Protein AF-A0A1W5ZX37-F1 (afdb_monomer_lite)

Structure (mmCIF, N/CA/C/O backbone):
data_AF-A0A1W5ZX37-F1
#
_entry.id   AF-A0A1W5ZX37-F1
#
loop_
_atom_site.group_PDB
_atom_site.id
_atom_site.type_symbol
_atom_site.label_atom_id
_atom_site.label_alt_id
_atom_site.label_comp_id
_atom_site.label_asym_id
_atom_site.label_entity_id
_atom_site.label_seq_id
_atom_site.pdbx_PDB_ins_code
_atom_site.Cartn_x
_atom_site.Cartn_y
_atom_site.Cartn_z
_atom_site.occupancy
_atom_site.B_iso_or_equiv
_atom_site.auth_seq_id
_atom_site.auth_comp_id
_atom_site.auth_asym_id
_atom_site.auth_atom_id
_atom_site.pdbx_PDB_model_num
ATOM 1 N N . MET A 1 1 ? -12.418 44.373 59.554 1.00 40.25 1 MET A N 1
ATOM 2 C CA . MET A 1 1 ? -12.987 45.410 58.663 1.00 40.25 1 MET A CA 1
ATOM 3 C C . MET A 1 1 ? -12.704 44.917 57.249 1.00 40.25 1 MET A C 1
ATOM 5 O O . MET A 1 1 ? -11.537 44.801 56.928 1.00 40.25 1 MET A O 1
ATOM 9 N N . LYS A 1 2 ? -13.614 44.198 56.571 1.00 43.03 2 LYS A N 1
ATOM 10 C CA . LYS A 1 2 ? -14.830 44.658 55.857 1.00 43.03 2 LYS A CA 1
ATOM 11 C C . LYS A 1 2 ? -14.542 45.796 54.867 1.00 43.03 2 LYS A C 1
ATOM 13 O O . LYS A 1 2 ? -13.909 46.763 55.269 1.00 43.03 2 LYS A O 1
ATOM 18 N N . GLN A 1 3 ? -15.152 45.667 53.679 1.00 46.66 3 GLN A N 1
ATOM 19 C CA . GLN A 1 3 ? -15.096 46.495 52.454 1.00 46.66 3 GLN A CA 1
ATOM 20 C C . GLN A 1 3 ? -13.945 46.056 51.519 1.00 46.66 3 GLN A C 1
ATOM 22 O O . GLN A 1 3 ? -12.791 46.295 51.841 1.00 46.66 3 GLN A O 1
ATOM 27 N N . LEU A 1 4 ? -14.125 45.256 50.456 1.00 50.94 4 LEU A N 1
ATOM 28 C CA . LEU A 1 4 ? -15.159 45.212 49.399 1.00 50.94 4 LEU A CA 1
ATOM 29 C C . LEU A 1 4 ? -15.158 46.489 48.542 1.00 50.94 4 LEU A C 1
ATOM 31 O O . LEU A 1 4 ? -15.041 47.573 49.100 1.00 50.94 4 LEU A O 1
ATOM 35 N N . VAL A 1 5 ? -15.353 46.299 47.225 1.00 54.41 5 VAL A N 1
ATOM 36 C CA . VAL A 1 5 ? -15.476 47.265 46.101 1.00 54.41 5 VAL A CA 1
ATOM 37 C C . VAL A 1 5 ? -14.225 47.243 45.189 1.00 54.41 5 VAL A C 1
ATOM 39 O O . VAL A 1 5 ? -13.202 47.799 45.557 1.00 54.41 5 VAL A O 1
ATOM 42 N N . ILE A 1 6 ? -14.144 46.428 44.119 1.00 52.31 6 ILE A N 1
ATOM 43 C CA . ILE A 1 6 ? -14.886 46.382 42.824 1.00 52.31 6 ILE A CA 1
ATOM 44 C C . ILE A 1 6 ? -14.054 47.021 41.686 1.00 52.31 6 ILE A C 1
ATOM 46 O O . ILE A 1 6 ? -13.451 48.067 41.891 1.00 52.31 6 ILE A O 1
ATOM 50 N N . LEU A 1 7 ? -14.156 46.417 40.485 1.00 45.50 7 LEU A N 1
ATOM 51 C CA . LEU A 1 7 ? -13.715 46.882 39.152 1.00 45.50 7 LEU A CA 1
ATOM 52 C C . LEU A 1 7 ? -12.190 46.820 38.941 1.00 45.50 7 LEU A C 1
ATOM 54 O O . LEU A 1 7 ? -11.432 47.549 39.556 1.00 45.50 7 LEU A O 1
ATOM 58 N N . ILE A 1 8 ? -11.671 45.945 38.077 1.00 51.66 8 ILE A N 1
ATOM 59 C CA . ILE A 1 8 ? -11.788 46.088 36.621 1.00 51.66 8 ILE A CA 1
ATOM 60 C C . ILE A 1 8 ? -11.882 44.714 35.941 1.00 51.66 8 ILE A C 1
ATOM 62 O O . ILE A 1 8 ? -11.006 43.859 36.047 1.00 51.66 8 ILE A O 1
ATOM 66 N N . VAL A 1 9 ? -12.983 44.561 35.211 1.00 56.09 9 VAL A N 1
ATOM 67 C CA . VAL A 1 9 ? -13.157 43.652 34.084 1.00 56.09 9 VAL A CA 1
ATOM 68 C C . VAL A 1 9 ? -12.271 44.151 32.938 1.00 56.09 9 VAL A C 1
ATOM 70 O O . VAL A 1 9 ? -12.512 45.232 32.413 1.00 56.09 9 VAL A O 1
ATOM 73 N N . SER A 1 10 ? -11.286 43.346 32.550 1.00 52.06 10 SER A N 1
ATOM 74 C CA . SER A 1 10 ? -10.607 43.394 31.247 1.00 52.06 10 SER A CA 1
ATOM 75 C C . SER A 1 10 ? -10.474 41.937 30.798 1.00 52.06 10 SER A C 1
ATOM 77 O O . SER A 1 10 ? -9.586 41.224 31.245 1.00 52.06 10 SER A O 1
ATOM 79 N N . ILE A 1 11 ? -11.555 41.348 30.288 1.00 57.22 11 ILE A N 1
ATOM 80 C CA . ILE A 1 11 ? -11.840 41.215 28.851 1.00 57.22 11 ILE A CA 1
ATOM 81 C C . ILE A 1 11 ? -10.716 40.467 28.120 1.00 57.22 11 ILE A C 1
ATOM 83 O O . ILE A 1 11 ? -9.695 41.037 27.756 1.00 57.22 11 ILE A O 1
ATOM 87 N N . LEU A 1 12 ? -11.002 39.177 27.917 1.00 49.09 12 LEU A N 1
ATOM 88 C CA . LEU A 1 12 ? -10.697 38.358 26.744 1.00 49.09 12 LEU A CA 1
ATOM 89 C C . LEU A 1 12 ? -9.288 38.466 26.148 1.00 49.09 12 LEU A C 1
ATOM 91 O O . LEU A 1 12 ? -9.064 39.123 25.137 1.00 49.09 12 LEU A O 1
ATOM 95 N N . LEU A 1 13 ? -8.392 37.643 26.685 1.00 52.41 13 LEU A N 1
ATOM 96 C CA . LEU A 1 13 ? -7.311 37.023 25.922 1.00 52.41 13 LEU A CA 1
ATOM 97 C C . LEU A 1 13 ? -7.354 35.516 26.188 1.00 52.41 13 LEU A C 1
ATOM 99 O O . LEU A 1 13 ? -6.573 34.980 26.964 1.00 52.41 13 LEU A O 1
ATOM 103 N N . VAL A 1 14 ? -8.307 34.828 25.560 1.00 53.91 14 VAL A N 1
ATOM 104 C CA . VAL A 1 14 ? -8.112 33.413 25.240 1.00 53.91 14 VAL A CA 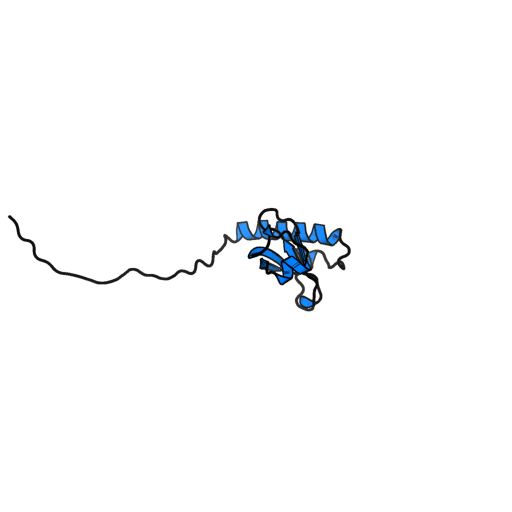1
ATOM 105 C C . VAL A 1 14 ? -8.100 33.338 23.731 1.00 53.91 14 VAL A C 1
ATOM 107 O O . VAL A 1 14 ? -9.124 33.423 23.057 1.00 53.91 14 VAL A O 1
ATOM 110 N N . VAL A 1 15 ? -6.874 33.280 23.234 1.00 54.50 15 VAL A N 1
ATOM 111 C CA . VAL A 1 15 ? -6.513 32.938 21.873 1.00 54.50 15 VAL A CA 1
ATOM 112 C C . VAL A 1 15 ? -7.081 31.543 21.621 1.00 54.50 15 VAL A C 1
ATOM 114 O O . VAL A 1 15 ? -6.435 30.548 21.915 1.00 54.50 15 VAL A O 1
ATOM 117 N N . VAL A 1 16 ? -8.305 31.452 21.101 1.00 55.59 16 VAL A N 1
ATOM 118 C CA . VAL A 1 16 ? -8.722 30.263 20.353 1.00 55.59 16 VAL A CA 1
ATOM 119 C C . VAL A 1 16 ? -8.217 30.479 18.933 1.00 55.59 16 VAL A C 1
ATOM 121 O O . VAL A 1 16 ? -8.970 30.701 17.990 1.00 55.59 16 VAL A O 1
ATOM 124 N N . GLY A 1 17 ? -6.890 30.479 18.806 1.00 43.78 17 GLY A N 1
ATOM 125 C CA . GLY A 1 17 ? -6.283 29.965 17.599 1.00 43.78 17 GLY A CA 1
ATOM 126 C C . GLY A 1 17 ? -6.661 28.499 17.603 1.00 43.78 17 GLY A C 1
ATOM 127 O O . GLY A 1 17 ? -6.134 27.722 18.393 1.00 43.78 17 GLY A O 1
ATOM 128 N N . CYS A 1 18 ? -7.665 28.147 16.809 1.00 48.50 18 CYS A N 1
ATOM 129 C CA . CYS A 1 18 ? -7.871 26.772 16.412 1.00 48.50 18 CYS A CA 1
ATOM 130 C C . CYS A 1 18 ? -6.644 26.435 15.560 1.00 48.50 18 CYS A C 1
ATOM 132 O O . CYS A 1 18 ? -6.657 26.600 14.342 1.00 48.50 18 CYS A O 1
ATOM 134 N N . GLU A 1 19 ? -5.534 26.094 16.219 1.00 44.75 19 GLU A N 1
ATOM 135 C CA . GLU A 1 19 ? -4.471 25.335 15.591 1.00 44.75 19 GLU A CA 1
ATOM 136 C C . GLU A 1 19 ? -5.159 24.053 15.151 1.00 44.75 19 GLU A C 1
ATOM 138 O O . GLU A 1 19 ? -5.409 23.136 15.934 1.00 44.75 19 GLU A O 1
ATOM 143 N N . SER A 1 20 ? -5.559 24.048 13.879 1.00 43.31 20 SER A N 1
ATOM 144 C CA . SER A 1 20 ? -5.662 22.813 13.135 1.00 43.31 20 SER A CA 1
ATOM 145 C C . SER A 1 20 ? -4.305 22.178 13.348 1.00 43.31 20 SER A C 1
ATOM 147 O O . SER A 1 20 ? -3.300 22.664 12.831 1.00 43.31 20 SER A O 1
ATOM 149 N N . THR A 1 21 ? -4.269 21.178 14.216 1.00 46.34 21 THR A N 1
ATOM 150 C CA . THR A 1 21 ? -3.145 20.278 14.372 1.00 46.34 21 THR A CA 1
ATOM 151 C C . THR A 1 21 ? -3.051 19.521 13.054 1.00 46.34 21 THR A C 1
ATOM 153 O O . THR A 1 21 ? -3.425 18.359 12.938 1.00 46.34 21 THR A O 1
ATOM 156 N N . ALA A 1 22 ? -2.555 20.210 12.020 1.00 43.12 22 ALA A N 1
ATOM 157 C CA . ALA A 1 22 ? -1.727 19.582 11.022 1.00 43.12 22 ALA A CA 1
ATOM 158 C C . ALA A 1 22 ? -0.623 18.956 11.855 1.00 43.12 22 ALA A C 1
ATOM 160 O O . ALA A 1 22 ? 0.263 19.630 12.378 1.00 43.12 22 ALA A O 1
ATOM 161 N N . THR A 1 23 ? -0.822 17.675 12.128 1.00 42.03 23 THR A N 1
ATOM 162 C CA . THR A 1 23 ? 0.146 16.840 12.793 1.00 42.03 23 THR A CA 1
ATOM 163 C C . THR A 1 23 ? 1.345 16.867 11.860 1.00 42.03 23 THR A C 1
ATOM 165 O O . THR A 1 23 ? 1.409 16.108 10.897 1.00 42.03 23 THR A O 1
ATOM 168 N N . GLU A 1 24 ? 2.274 17.793 12.104 1.00 42.00 24 GLU A N 1
ATOM 169 C CA . GLU A 1 24 ? 3.664 17.659 11.704 1.00 42.00 24 GLU A CA 1
ATOM 170 C C . GLU A 1 24 ? 4.155 16.403 12.420 1.00 42.00 24 GLU A C 1
ATOM 172 O O . GLU A 1 24 ? 4.684 16.420 13.533 1.00 42.00 24 GLU A O 1
ATOM 177 N N . LYS A 1 25 ? 3.851 15.261 11.802 1.00 41.50 25 LYS A N 1
ATOM 178 C CA . LYS A 1 25 ? 4.294 13.942 12.209 1.00 41.50 25 LYS A CA 1
ATOM 179 C C . LYS A 1 25 ? 5.801 13.973 12.002 1.00 41.50 25 LYS A C 1
ATOM 181 O O . LYS A 1 25 ? 6.276 13.848 10.881 1.00 41.50 25 LYS A O 1
ATOM 186 N N . ASN A 1 26 ? 6.513 14.269 13.088 1.00 36.25 26 ASN A N 1
ATOM 187 C CA . ASN A 1 26 ? 7.950 14.123 13.302 1.00 36.25 26 ASN A CA 1
ATOM 188 C C . ASN A 1 26 ? 8.673 13.492 12.091 1.00 36.25 26 ASN A C 1
ATOM 190 O O . ASN A 1 26 ? 8.676 12.268 11.923 1.00 36.25 26 ASN A O 1
ATOM 194 N N . SER A 1 27 ? 9.239 14.341 11.232 1.00 43.78 27 SER A N 1
ATOM 195 C CA . SER A 1 27 ? 9.699 14.024 9.869 1.00 43.78 27 SER A CA 1
ATOM 196 C C . SER A 1 27 ? 10.776 12.934 9.774 1.00 43.78 27 SER A C 1
ATOM 198 O O . SER A 1 27 ? 11.018 12.404 8.693 1.00 43.78 27 SER A O 1
ATOM 200 N N . ASN A 1 28 ? 11.380 12.536 10.897 1.00 41.28 28 ASN A N 1
ATOM 201 C CA . ASN A 1 28 ? 12.342 11.433 10.947 1.00 41.28 28 ASN A CA 1
ATOM 202 C C . ASN A 1 28 ? 11.720 10.060 11.255 1.00 41.28 28 ASN A C 1
ATOM 204 O O . ASN A 1 28 ? 12.310 9.045 10.897 1.00 41.28 28 ASN A O 1
ATOM 208 N N . GLN A 1 29 ? 10.560 9.997 11.919 1.00 45.88 29 GLN A N 1
ATOM 209 C CA . GLN A 1 29 ? 9.894 8.723 12.231 1.00 45.88 29 GLN A CA 1
ATOM 210 C C . GLN A 1 29 ? 8.884 8.332 11.146 1.00 45.88 29 GLN A C 1
ATOM 212 O O . GLN A 1 29 ? 8.749 7.146 10.848 1.00 45.88 29 GLN A O 1
ATOM 217 N N . GLY A 1 30 ? 8.229 9.322 10.524 1.00 61.44 30 GLY A N 1
ATOM 218 C CA . GLY A 1 30 ? 7.393 9.106 9.341 1.00 61.44 30 GLY A CA 1
ATOM 219 C C . GLY A 1 30 ? 8.194 8.500 8.189 1.00 61.44 30 GLY A C 1
ATOM 220 O O . GLY A 1 30 ? 7.821 7.453 7.678 1.00 61.44 30 GLY A O 1
ATOM 221 N N . SER A 1 31 ? 9.374 9.053 7.878 1.00 76.50 31 SER A N 1
ATOM 222 C CA . SER A 1 31 ? 10.147 8.606 6.710 1.00 76.50 31 SER A CA 1
ATOM 223 C C . SER A 1 31 ? 10.648 7.159 6.800 1.00 76.50 31 SER A C 1
ATOM 225 O O . SER A 1 31 ? 10.683 6.467 5.787 1.00 76.50 31 SER A O 1
ATOM 227 N N . ALA A 1 32 ? 10.997 6.664 7.994 1.00 85.44 32 ALA A N 1
ATOM 228 C CA . ALA A 1 32 ? 11.441 5.280 8.170 1.00 85.44 32 ALA A CA 1
ATOM 229 C C . ALA A 1 32 ? 10.290 4.270 8.013 1.00 85.44 32 ALA A C 1
ATOM 231 O O . ALA A 1 32 ? 10.480 3.193 7.448 1.00 85.44 32 ALA A O 1
ATOM 232 N N . ILE A 1 33 ? 9.097 4.616 8.509 1.00 87.94 33 ILE A N 1
ATOM 233 C CA . ILE A 1 33 ? 7.892 3.793 8.354 1.00 87.94 33 ILE A CA 1
ATOM 234 C C . ILE A 1 33 ? 7.444 3.806 6.890 1.00 87.94 33 ILE A C 1
ATOM 236 O O . ILE A 1 33 ? 7.214 2.743 6.319 1.00 87.94 33 ILE A O 1
ATOM 240 N N . ASP A 1 34 ? 7.421 4.982 6.266 1.00 92.06 34 ASP A N 1
ATOM 241 C CA . ASP A 1 34 ? 7.069 5.159 4.858 1.00 92.06 34 ASP A CA 1
ATOM 242 C C . ASP A 1 34 ? 8.013 4.371 3.944 1.00 92.06 34 ASP A C 1
ATOM 244 O O . ASP A 1 34 ? 7.565 3.676 3.033 1.00 92.06 34 ASP A O 1
ATOM 248 N N . GLN A 1 35 ? 9.319 4.404 4.222 1.00 93.56 35 GLN A N 1
ATOM 249 C CA . GLN A 1 35 ? 10.305 3.607 3.494 1.00 93.56 35 GLN A CA 1
ATOM 250 C C . GLN A 1 35 ? 10.004 2.107 3.597 1.00 93.56 35 GLN A C 1
ATOM 252 O O . GLN A 1 35 ? 9.995 1.404 2.587 1.00 93.56 35 GLN A O 1
ATOM 257 N N . LYS A 1 36 ? 9.701 1.614 4.803 1.00 93.94 36 LYS A N 1
ATOM 258 C CA . LYS A 1 36 ? 9.361 0.203 5.019 1.00 93.94 36 LYS A CA 1
ATOM 259 C C . LYS A 1 36 ? 8.074 -0.198 4.293 1.00 93.94 36 LYS A C 1
ATOM 261 O O . LYS A 1 36 ? 8.010 -1.279 3.714 1.00 93.94 36 LYS A O 1
ATOM 266 N N . ILE A 1 37 ? 7.070 0.677 4.268 1.00 95.62 37 ILE A N 1
ATOM 267 C CA . ILE A 1 37 ? 5.835 0.458 3.504 1.00 95.62 37 ILE A CA 1
ATOM 268 C C . ILE A 1 37 ? 6.148 0.314 2.011 1.00 95.62 37 ILE A C 1
ATOM 270 O O . ILE A 1 37 ? 5.692 -0.640 1.381 1.00 95.62 37 ILE A O 1
ATOM 274 N N . ARG A 1 38 ? 6.973 1.200 1.442 1.00 95.00 38 ARG A N 1
ATOM 275 C CA . ARG A 1 38 ? 7.373 1.113 0.026 1.00 95.00 38 ARG A CA 1
ATOM 276 C C . ARG A 1 38 ? 8.145 -0.166 -0.284 1.00 95.00 38 ARG A C 1
ATOM 278 O O . ARG A 1 38 ? 7.941 -0.762 -1.337 1.00 95.00 38 ARG A O 1
ATOM 285 N N . GLU A 1 39 ? 8.995 -0.621 0.631 1.00 95.06 39 GLU A N 1
ATOM 286 C CA . GLU A 1 39 ? 9.720 -1.890 0.499 1.00 95.06 39 GLU A CA 1
ATOM 287 C C . GLU A 1 39 ? 8.789 -3.109 0.549 1.00 95.06 39 GLU A C 1
ATOM 289 O O . GLU A 1 39 ? 8.952 -4.041 -0.247 1.00 95.06 39 GLU A O 1
ATOM 294 N N . ASN A 1 40 ? 7.788 -3.095 1.434 1.00 95.19 40 ASN A N 1
ATOM 295 C CA . ASN A 1 40 ? 6.755 -4.131 1.499 1.00 95.19 40 ASN A CA 1
ATOM 296 C C . ASN A 1 40 ? 5.935 -4.171 0.204 1.00 95.19 40 ASN A C 1
ATOM 298 O O . ASN A 1 40 ? 5.745 -5.246 -0.371 1.00 95.19 40 ASN A O 1
ATOM 302 N N . VAL A 1 41 ? 5.509 -3.005 -0.291 1.00 94.88 41 VAL A N 1
ATOM 303 C CA . VAL A 1 41 ? 4.780 -2.876 -1.559 1.00 94.88 41 VAL A CA 1
ATOM 304 C C . VAL A 1 41 ? 5.630 -3.360 -2.729 1.00 94.88 41 VAL A C 1
ATOM 306 O O . VAL A 1 41 ? 5.156 -4.166 -3.525 1.00 94.88 41 VAL A O 1
ATOM 309 N N . TRP A 1 42 ? 6.901 -2.957 -2.813 1.00 94.31 42 TRP A N 1
ATOM 310 C CA . TRP A 1 42 ? 7.812 -3.467 -3.838 1.00 94.31 42 TRP A CA 1
ATOM 311 C C . TRP A 1 42 ? 7.925 -4.994 -3.781 1.00 94.31 42 TRP A C 1
ATOM 313 O O . TRP A 1 42 ? 7.803 -5.661 -4.805 1.00 94.31 42 TRP A O 1
ATOM 323 N N . SER A 1 43 ? 8.099 -5.558 -2.585 1.00 94.50 43 SER A N 1
ATOM 324 C CA . SER A 1 43 ? 8.203 -7.009 -2.392 1.00 94.50 43 SER A CA 1
ATOM 325 C C . SER A 1 43 ? 6.925 -7.748 -2.804 1.00 94.50 43 SER A C 1
ATOM 327 O O . SER A 1 43 ? 6.983 -8.892 -3.254 1.00 94.50 43 SER A O 1
ATOM 329 N N . TYR A 1 44 ? 5.756 -7.125 -2.639 1.00 94.19 44 TYR A N 1
ATOM 330 C CA . TYR A 1 44 ? 4.494 -7.644 -3.162 1.00 94.19 44 TYR A CA 1
ATOM 331 C C . TYR A 1 44 ? 4.473 -7.5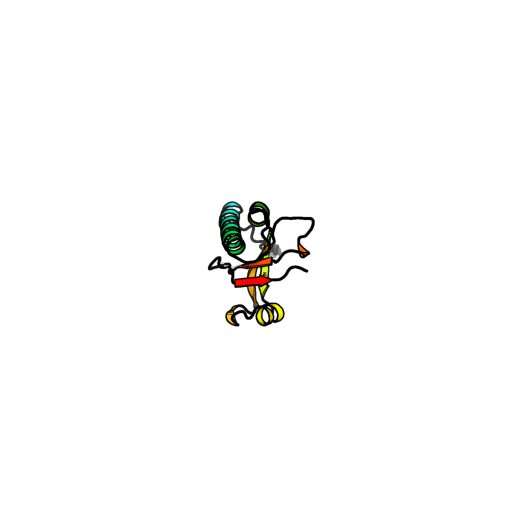94 -4.695 1.00 94.19 44 TYR A C 1
ATOM 333 O O . TYR A 1 44 ? 4.260 -8.627 -5.329 1.00 94.19 44 TYR A O 1
ATOM 341 N N . VAL A 1 45 ? 4.766 -6.430 -5.283 1.00 91.62 45 VAL A N 1
ATOM 342 C CA . VAL A 1 45 ? 4.741 -6.209 -6.737 1.00 91.62 45 VAL A CA 1
ATOM 343 C C . VAL A 1 45 ? 5.706 -7.147 -7.463 1.00 91.62 45 VAL A C 1
ATOM 345 O O . VAL A 1 45 ? 5.299 -7.791 -8.425 1.00 91.62 45 VAL A O 1
ATOM 348 N N . GLU A 1 46 ? 6.938 -7.297 -6.967 1.00 92.38 46 GLU A N 1
ATOM 349 C CA . GLU A 1 46 ? 7.983 -8.166 -7.533 1.00 92.38 46 GLU A CA 1
ATOM 350 C C . GLU A 1 46 ? 7.547 -9.637 -7.648 1.00 92.38 46 GLU A C 1
ATOM 352 O O . GLU A 1 46 ? 7.989 -10.352 -8.546 1.00 92.38 46 GLU A O 1
ATOM 357 N N . ARG A 1 47 ? 6.661 -10.091 -6.753 1.00 91.94 47 ARG A N 1
ATOM 358 C CA . ARG A 1 47 ? 6.136 -11.466 -6.723 1.00 91.94 47 ARG A CA 1
ATOM 359 C C . ARG A 1 47 ? 4.769 -11.613 -7.394 1.00 91.94 47 ARG A C 1
ATOM 361 O O . ARG A 1 47 ? 4.250 -12.725 -7.455 1.00 91.94 47 ARG A O 1
ATOM 368 N N . SER A 1 48 ? 4.174 -10.512 -7.841 1.00 87.56 48 SER A N 1
ATOM 369 C CA . SER A 1 48 ? 2.839 -10.471 -8.441 1.00 87.56 48 SER A CA 1
ATOM 370 C C . SER A 1 48 ? 2.899 -10.479 -9.973 1.00 87.56 48 SER A C 1
ATOM 372 O O . SER A 1 48 ? 3.964 -10.357 -10.571 1.00 87.56 48 SER A O 1
ATOM 374 N N . GLU A 1 49 ? 1.736 -10.575 -10.619 1.00 82.56 49 GLU A N 1
ATOM 375 C CA . GLU A 1 49 ? 1.599 -10.423 -12.076 1.00 82.56 49 GLU A CA 1
ATOM 376 C C . GLU A 1 49 ? 1.465 -8.953 -12.523 1.00 82.56 49 GLU A C 1
ATOM 378 O O . GLU A 1 49 ? 1.266 -8.676 -13.707 1.00 82.56 49 GLU A O 1
ATOM 383 N N . ILE A 1 50 ? 1.560 -7.992 -11.594 1.00 81.06 50 ILE A N 1
ATOM 384 C CA . ILE A 1 50 ? 1.519 -6.564 -11.920 1.00 81.06 50 ILE A CA 1
ATOM 385 C C . ILE A 1 50 ? 2.698 -6.244 -12.839 1.00 81.06 50 ILE A C 1
ATOM 387 O O . ILE A 1 50 ? 3.841 -6.592 -12.542 1.00 81.06 50 ILE A O 1
ATOM 391 N N . ALA A 1 51 ? 2.422 -5.561 -13.956 1.00 73.81 51 ALA A N 1
ATOM 392 C CA . ALA A 1 51 ? 3.445 -5.164 -14.914 1.00 73.81 51 ALA A CA 1
ATOM 393 C C . ALA A 1 51 ? 4.590 -4.435 -14.195 1.00 73.81 51 ALA A C 1
ATOM 395 O O . ALA A 1 51 ? 4.413 -3.331 -13.672 1.00 73.81 51 ALA A O 1
ATOM 396 N N . LEU A 1 52 ? 5.756 -5.086 -14.155 1.00 65.50 52 LEU A N 1
ATOM 397 C CA . LEU A 1 52 ? 6.880 -4.627 -13.355 1.00 65.50 52 LEU A CA 1
ATOM 398 C C . LEU A 1 52 ? 7.344 -3.253 -13.843 1.00 65.50 52 LEU A C 1
ATOM 400 O O . LEU A 1 52 ? 7.759 -3.067 -14.989 1.00 65.50 52 LEU A O 1
ATOM 404 N N . ARG A 1 53 ? 7.270 -2.285 -12.934 1.00 70.31 53 ARG A N 1
ATOM 405 C CA . ARG A 1 53 ? 8.000 -1.024 -13.019 1.00 70.31 53 ARG A CA 1
ATOM 406 C C . ARG A 1 53 ? 9.408 -1.209 -12.473 1.00 70.31 53 ARG A C 1
ATOM 408 O O . ARG A 1 53 ? 9.697 -2.184 -11.779 1.00 70.31 53 ARG A O 1
ATOM 415 N N . GLU A 1 54 ? 10.274 -0.242 -12.760 1.00 84.19 54 GLU A N 1
ATOM 416 C CA . GLU A 1 54 ? 11.545 -0.161 -12.055 1.00 84.19 54 GLU A CA 1
ATOM 417 C C . GLU A 1 54 ? 11.281 -0.021 -10.555 1.00 84.19 54 GLU A C 1
ATOM 419 O O . GLU A 1 54 ? 10.417 0.751 -10.131 1.00 84.19 54 GLU A O 1
ATOM 424 N N . LYS A 1 55 ? 12.038 -0.773 -9.757 1.00 88.69 55 LYS A N 1
ATOM 425 C CA . LYS A 1 55 ? 11.985 -0.750 -8.293 1.00 88.69 55 LYS A CA 1
ATOM 426 C C . LYS A 1 55 ? 11.969 0.672 -7.728 1.00 88.69 55 LYS A C 1
ATOM 428 O O . LYS A 1 55 ? 11.229 0.953 -6.789 1.00 88.69 55 LYS A O 1
ATOM 433 N N . GLU A 1 56 ? 12.746 1.565 -8.334 1.00 89.50 56 GLU A N 1
ATOM 434 C CA . GLU A 1 56 ? 12.875 2.957 -7.910 1.00 89.50 56 GLU A CA 1
ATOM 435 C C . GLU A 1 56 ? 11.543 3.712 -7.922 1.00 89.50 56 GLU A C 1
ATOM 437 O O . GLU A 1 56 ? 11.281 4.489 -7.008 1.00 89.50 56 GLU A O 1
ATOM 442 N N . ALA A 1 57 ? 10.654 3.443 -8.884 1.00 89.06 57 ALA A N 1
ATOM 443 C CA . ALA A 1 57 ? 9.343 4.089 -8.931 1.00 89.06 57 ALA A CA 1
ATOM 444 C C . ALA A 1 57 ? 8.505 3.734 -7.693 1.00 89.06 57 ALA A C 1
ATOM 446 O O . ALA A 1 57 ? 7.822 4.582 -7.131 1.00 89.06 57 ALA A O 1
ATOM 447 N N . TRP A 1 58 ? 8.587 2.498 -7.206 1.00 90.75 58 TRP A N 1
ATOM 448 C CA . TRP A 1 58 ? 7.881 2.091 -5.989 1.00 90.75 58 TRP A CA 1
ATOM 449 C C . TRP A 1 58 ? 8.543 2.641 -4.724 1.00 90.75 58 TRP A C 1
ATOM 451 O O . TRP A 1 58 ? 7.849 3.089 -3.815 1.00 90.75 58 TRP A O 1
ATOM 461 N N . LEU A 1 59 ? 9.878 2.681 -4.681 1.00 92.00 59 LEU A N 1
ATOM 462 C CA . LEU A 1 59 ? 10.625 3.233 -3.544 1.00 92.00 59 LEU A CA 1
ATOM 463 C C . LEU A 1 59 ? 10.545 4.761 -3.440 1.00 92.00 59 LEU A C 1
ATOM 465 O O . LEU A 1 59 ? 10.685 5.314 -2.352 1.00 92.00 59 LEU A O 1
ATOM 469 N N . THR A 1 60 ? 10.248 5.456 -4.535 1.00 90.62 60 THR A N 1
ATOM 470 C CA . THR A 1 60 ? 10.042 6.914 -4.562 1.00 90.62 60 THR A CA 1
ATOM 471 C C . THR A 1 60 ? 8.566 7.321 -4.623 1.00 90.62 60 THR A C 1
ATOM 473 O O . THR A 1 60 ? 8.270 8.506 -4.483 1.00 90.62 60 THR A O 1
ATOM 476 N N . GLY A 1 61 ? 7.649 6.353 -4.721 1.00 89.12 61 GLY A N 1
ATOM 477 C CA . GLY A 1 61 ? 6.208 6.566 -4.871 1.00 89.12 61 GLY A CA 1
ATOM 478 C C . GLY A 1 61 ? 5.515 7.292 -3.723 1.00 89.12 61 GLY A C 1
ATO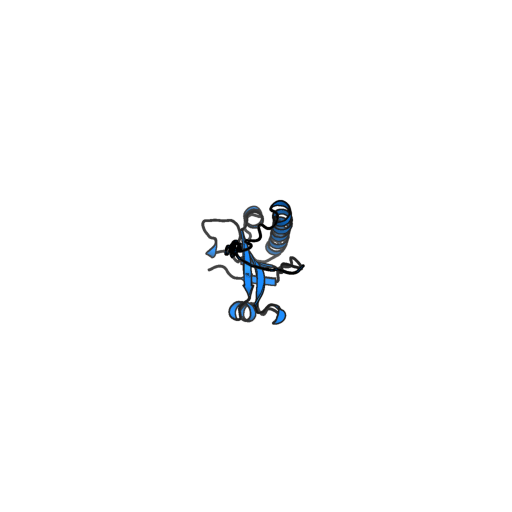M 479 O O . GLY A 1 61 ? 5.986 7.308 -2.597 1.00 89.12 61 GLY A O 1
ATOM 480 N N . GLU A 1 62 ? 4.385 7.924 -3.998 1.00 90.81 62 GLU A N 1
ATOM 481 C CA . GLU A 1 62 ? 3.644 8.708 -3.011 1.00 90.81 62 GLU A CA 1
ATOM 482 C C . GLU A 1 62 ? 2.831 7.812 -2.077 1.00 90.81 62 GLU A C 1
ATOM 484 O O . GLU A 1 62 ? 2.276 6.798 -2.502 1.00 90.81 62 GLU A O 1
ATOM 489 N N . ILE A 1 63 ? 2.766 8.203 -0.803 1.00 93.12 63 ILE A N 1
ATOM 490 C CA . ILE A 1 63 ? 1.931 7.563 0.214 1.00 93.12 63 ILE A CA 1
ATOM 491 C C . ILE A 1 63 ? 0.920 8.600 0.683 1.00 93.12 63 ILE A C 1
ATOM 493 O O . ILE A 1 63 ? 1.302 9.676 1.141 1.00 93.12 63 ILE A O 1
ATOM 497 N N . GLU A 1 64 ? -0.358 8.269 0.569 1.00 93.50 64 GLU A N 1
ATOM 498 C CA . GLU A 1 64 ? -1.468 9.122 0.984 1.00 93.50 64 GLU A CA 1
ATOM 499 C C . GLU A 1 64 ? -2.414 8.344 1.895 1.00 93.50 64 GLU A C 1
ATOM 501 O O . GLU A 1 64 ? -2.563 7.132 1.760 1.00 93.50 64 GLU A O 1
ATOM 506 N N . GLU A 1 65 ? -3.101 9.033 2.797 1.00 94.19 65 GLU A N 1
ATOM 507 C CA . GLU A 1 65 ? -4.209 8.432 3.539 1.00 94.19 65 GLU A CA 1
ATOM 508 C C . GLU A 1 65 ? -5.446 8.328 2.633 1.00 94.19 65 GLU A C 1
ATOM 510 O O . GLU A 1 65 ? -5.782 9.257 1.891 1.00 94.19 65 GLU A O 1
ATOM 515 N N . LYS A 1 66 ? -6.146 7.192 2.684 1.00 93.94 66 LYS A N 1
ATOM 516 C CA . LYS A 1 66 ? -7.396 6.960 1.953 1.00 93.94 66 LYS A CA 1
ATOM 517 C C . LYS A 1 66 ? -8.395 6.271 2.868 1.00 93.94 66 LYS A C 1
ATOM 519 O O . LYS A 1 66 ? -8.110 5.217 3.417 1.00 93.94 66 LYS A O 1
ATOM 524 N N . VAL A 1 67 ? -9.588 6.848 2.979 1.00 95.44 67 VAL A N 1
ATOM 525 C CA . VAL A 1 67 ? -10.726 6.181 3.622 1.00 95.44 67 VAL A CA 1
ATOM 526 C C . VAL A 1 67 ? -11.318 5.166 2.649 1.00 95.44 67 VAL A C 1
ATOM 528 O O . VAL A 1 67 ? -11.583 5.506 1.485 1.00 95.44 67 VAL A O 1
ATOM 531 N N . ILE A 1 68 ? -11.511 3.938 3.122 1.00 94.50 68 ILE A N 1
ATOM 532 C CA . ILE A 1 68 ? -12.210 2.882 2.390 1.00 94.50 68 ILE A CA 1
ATOM 533 C C . ILE A 1 68 ? -13.707 3.190 2.386 1.00 94.50 68 ILE A C 1
ATOM 535 O O . ILE A 1 68 ? -14.354 3.239 3.430 1.00 94.50 68 ILE A O 1
ATOM 539 N N . ASP A 1 69 ? -14.258 3.394 1.197 1.00 94.38 69 ASP A N 1
ATOM 540 C CA . ASP A 1 69 ? -15.689 3.584 0.973 1.00 94.38 69 ASP A CA 1
ATOM 541 C C . ASP A 1 69 ? -16.364 2.263 0.554 1.00 94.38 69 ASP A C 1
ATOM 543 O O . ASP A 1 69 ? -15.708 1.240 0.336 1.00 94.38 69 ASP A O 1
ATOM 547 N N . GLU A 1 70 ? -17.697 2.276 0.455 1.00 93.81 70 GLU A N 1
ATOM 548 C CA . GLU A 1 70 ? -18.485 1.099 0.060 1.00 93.81 70 GLU A CA 1
ATOM 549 C C . GLU A 1 70 ? -18.098 0.573 -1.329 1.00 93.81 70 GLU A C 1
ATOM 551 O O . GLU A 1 70 ? -18.150 -0.635 -1.573 1.00 93.81 70 GLU A O 1
ATOM 556 N N . GLU A 1 71 ? -17.691 1.459 -2.241 1.00 91.56 71 GLU A N 1
ATOM 557 C CA . GLU A 1 71 ? -17.270 1.082 -3.587 1.00 91.56 71 GLU A CA 1
ATOM 558 C C . GLU A 1 71 ? -15.981 0.262 -3.525 1.00 91.56 71 GLU A C 1
ATOM 560 O O . GLU A 1 71 ? -15.945 -0.852 -4.044 1.00 91.56 71 GLU A O 1
ATOM 565 N N . ILE A 1 72 ? -14.953 0.755 -2.835 1.00 91.38 72 ILE A N 1
ATOM 566 C CA . ILE A 1 72 ? -13.687 0.036 -2.680 1.00 91.38 72 ILE A CA 1
ATOM 567 C C . ILE A 1 72 ? -13.905 -1.281 -1.934 1.00 91.38 72 ILE A C 1
ATOM 569 O O . ILE A 1 72 ? -13.456 -2.322 -2.415 1.00 91.38 72 ILE A O 1
ATOM 573 N N . ALA A 1 73 ? -14.616 -1.258 -0.803 1.00 91.00 73 ALA A N 1
ATOM 574 C CA . ALA A 1 73 ? -14.846 -2.453 0.007 1.00 91.00 73 ALA A CA 1
ATOM 575 C C . ALA A 1 73 ? -15.552 -3.562 -0.791 1.00 91.00 73 ALA A C 1
ATOM 577 O O . ALA A 1 73 ? -15.128 -4.719 -0.760 1.00 91.00 73 ALA A O 1
ATOM 578 N N . SER A 1 74 ? -16.588 -3.205 -1.559 1.00 89.00 74 SER A N 1
ATOM 579 C CA . SER A 1 74 ? -17.352 -4.165 -2.362 1.00 89.00 74 SER A CA 1
ATOM 580 C C . SER A 1 74 ? -16.590 -4.671 -3.589 1.00 89.00 74 SER A C 1
ATOM 582 O O . SER A 1 74 ? -16.586 -5.876 -3.839 1.00 89.00 74 SER A O 1
ATOM 584 N N . HIS A 1 75 ? -15.913 -3.797 -4.341 1.00 89.12 75 HIS A N 1
ATOM 585 C CA . HIS A 1 75 ? -15.197 -4.196 -5.561 1.00 89.12 75 HIS A CA 1
ATOM 586 C C . HIS A 1 75 ? -13.927 -4.997 -5.269 1.00 89.12 75 HIS A C 1
ATOM 588 O O . HIS A 1 75 ? -13.559 -5.865 -6.059 1.00 89.12 75 HIS A O 1
ATOM 594 N N . GLN A 1 76 ? -13.256 -4.713 -4.151 1.00 90.56 76 GLN A N 1
ATOM 595 C CA . GLN A 1 76 ? -12.042 -5.416 -3.731 1.00 90.56 76 GLN A CA 1
ATOM 596 C C . GLN A 1 76 ? -12.335 -6.623 -2.829 1.00 90.56 76 GLN A C 1
ATOM 598 O O . GLN A 1 76 ? -11.411 -7.356 -2.487 1.00 90.56 76 GLN A O 1
ATOM 603 N N . ASN A 1 77 ? -13.607 -6.851 -2.470 1.00 89.38 77 ASN A N 1
ATOM 604 C CA . ASN A 1 77 ? -14.030 -7.904 -1.545 1.00 89.38 77 ASN A CA 1
ATOM 605 C C . ASN A 1 77 ? -13.224 -7.870 -0.230 1.00 89.38 77 ASN A C 1
ATOM 607 O O . ASN A 1 77 ? -12.725 -8.896 0.237 1.00 89.38 77 ASN A O 1
ATOM 611 N N . LEU A 1 78 ? -13.059 -6.663 0.320 1.00 89.62 78 LEU A N 1
ATOM 612 C CA . LEU A 1 78 ? -12.408 -6.453 1.611 1.00 89.62 78 LEU A CA 1
ATOM 613 C C . LEU A 1 78 ? -13.312 -6.940 2.743 1.00 89.62 78 LEU A C 1
ATOM 615 O O . LEU A 1 78 ? -14.537 -6.979 2.599 1.00 89.62 78 LEU A O 1
ATOM 619 N N . ASP A 1 79 ? -12.703 -7.281 3.879 1.00 87.19 79 ASP A N 1
ATOM 620 C CA . ASP A 1 79 ? -13.467 -7.502 5.105 1.00 87.19 79 ASP A CA 1
ATOM 621 C C . ASP A 1 79 ? -14.290 -6.242 5.428 1.00 87.19 79 ASP A C 1
ATOM 623 O O . ASP A 1 79 ? -13.829 -5.115 5.226 1.00 87.19 79 ASP A O 1
ATOM 627 N N . GLY A 1 80 ? -15.514 -6.433 5.923 1.00 83.50 80 GLY A N 1
ATOM 628 C CA . GLY A 1 80 ? -16.392 -5.336 6.322 1.00 83.50 80 GLY A CA 1
ATOM 629 C C . GLY A 1 80 ? -15.777 -4.468 7.420 1.00 83.50 80 GLY A C 1
ATOM 630 O O . GLY A 1 80 ? -16.111 -3.289 7.505 1.00 83.50 80 GLY A O 1
ATOM 631 N N . ASP A 1 81 ? -14.837 -5.024 8.187 1.00 89.19 81 ASP A N 1
ATOM 632 C CA . ASP A 1 81 ? -14.063 -4.310 9.204 1.00 89.19 81 ASP A CA 1
ATOM 633 C C . ASP A 1 81 ? -13.194 -3.182 8.622 1.00 89.19 81 ASP A C 1
ATOM 635 O O . ASP A 1 81 ? -12.877 -2.239 9.336 1.00 89.19 81 ASP A O 1
ATOM 639 N N . TYR A 1 82 ? -12.852 -3.222 7.327 1.00 91.31 82 TYR A N 1
ATOM 640 C CA . TYR A 1 82 ? -12.130 -2.128 6.670 1.00 91.31 82 TYR A CA 1
ATOM 641 C C . TYR A 1 82 ? -13.045 -0.985 6.210 1.00 91.31 82 TYR A C 1
ATOM 643 O O . TYR A 1 82 ? -12.542 0.051 5.781 1.00 91.31 82 TYR A O 1
ATOM 651 N N . LEU A 1 83 ? -14.376 -1.123 6.259 1.00 93.75 83 LEU A N 1
ATOM 652 C CA . LEU A 1 83 ? -15.289 -0.078 5.790 1.00 93.75 83 LEU A CA 1
ATOM 653 C C . LEU A 1 83 ? -15.218 1.168 6.687 1.00 93.75 83 LEU A C 1
ATOM 655 O O . LEU A 1 83 ? -15.467 1.098 7.887 1.00 93.75 83 LEU A O 1
ATOM 659 N N . ASN A 1 84 ? -14.996 2.332 6.074 1.00 93.94 84 ASN A N 1
ATOM 660 C CA . ASN A 1 84 ? -14.738 3.622 6.726 1.00 93.94 84 ASN A CA 1
ATOM 661 C C . ASN A 1 84 ? -13.410 3.713 7.495 1.00 93.94 84 ASN A C 1
ATOM 663 O O . ASN A 1 84 ? -13.168 4.737 8.136 1.00 93.94 84 ASN A O 1
ATOM 667 N N . GLU A 1 85 ? -12.538 2.708 7.399 1.00 95.44 85 GLU A N 1
ATOM 668 C CA . GLU A 1 85 ? -11.199 2.778 7.979 1.00 95.44 85 GLU A CA 1
ATOM 669 C C . GLU A 1 85 ? -10.242 3.570 7.081 1.00 95.44 85 GLU A C 1
ATOM 671 O O . GLU A 1 85 ? -10.357 3.588 5.847 1.00 95.44 85 GLU A O 1
ATOM 676 N N . THR A 1 86 ? -9.280 4.241 7.716 1.00 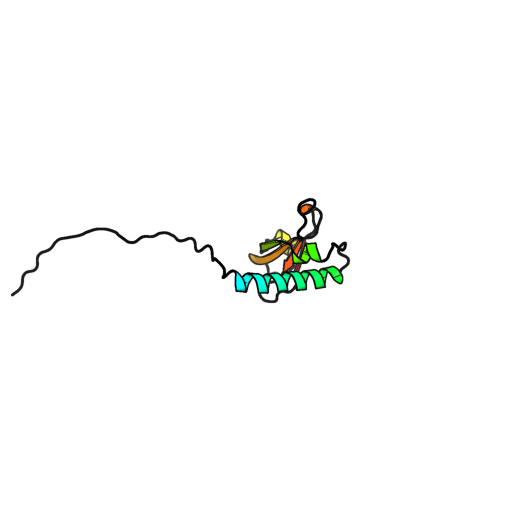95.50 86 THR A N 1
ATOM 677 C CA . THR A 1 86 ? -8.210 4.965 7.023 1.00 95.50 86 THR A CA 1
ATOM 678 C C . THR A 1 86 ? -7.046 4.023 6.760 1.00 95.50 86 THR A C 1
ATOM 680 O O . THR A 1 86 ? -6.413 3.526 7.688 1.00 95.50 86 THR A O 1
ATOM 683 N N . VAL A 1 87 ? -6.718 3.835 5.486 1.00 95.69 87 VAL A N 1
ATOM 684 C CA . VAL A 1 87 ? -5.594 3.012 5.033 1.00 95.69 87 VAL A CA 1
ATOM 685 C C . VAL A 1 87 ? -4.557 3.860 4.307 1.00 95.69 87 VAL A C 1
ATOM 687 O O . VAL A 1 87 ? -4.792 5.029 3.987 1.00 95.69 87 VAL A O 1
ATOM 690 N N . LEU A 1 88 ? -3.401 3.269 4.018 1.00 96.31 88 LEU A N 1
ATOM 691 C CA . LEU A 1 88 ? -2.346 3.916 3.250 1.00 96.31 88 LEU A CA 1
ATOM 692 C C . LEU A 1 88 ? -2.447 3.518 1.783 1.00 96.31 88 LEU A C 1
ATOM 694 O O . LEU A 1 88 ? -2.485 2.343 1.434 1.00 96.31 88 LEU A O 1
ATOM 698 N N . LYS A 1 89 ? -2.471 4.517 0.914 1.00 94.62 89 LYS A N 1
ATOM 699 C CA . LYS A 1 89 ? -2.536 4.381 -0.532 1.00 94.62 89 LYS A CA 1
ATOM 700 C C . LYS A 1 89 ? -1.162 4.688 -1.116 1.00 94.62 89 LYS A C 1
ATOM 702 O O . LYS A 1 89 ? -0.692 5.819 -1.017 1.00 94.62 89 LYS A O 1
ATOM 707 N N . VAL A 1 90 ? -0.534 3.694 -1.737 1.00 93.50 90 VAL A N 1
ATOM 708 C CA . VAL A 1 90 ? 0.811 3.787 -2.315 1.00 93.50 90 VAL A CA 1
ATOM 709 C C . VAL A 1 90 ? 0.729 3.830 -3.836 1.00 93.50 90 VAL A C 1
ATOM 711 O O . VAL A 1 90 ? 0.303 2.864 -4.473 1.00 93.50 90 VAL A O 1
ATOM 714 N N . THR A 1 91 ? 1.166 4.948 -4.411 1.00 91.06 91 THR A N 1
ATOM 715 C CA . THR A 1 91 ? 1.160 5.210 -5.858 1.00 91.06 91 THR A CA 1
ATOM 716 C C . THR A 1 91 ? 2.601 5.261 -6.364 1.00 91.06 91 THR A C 1
ATOM 718 O O . THR A 1 91 ? 3.395 6.007 -5.793 1.00 91.06 91 THR A O 1
ATOM 721 N N . PRO A 1 92 ? 2.992 4.518 -7.415 1.00 90.06 92 PRO A N 1
ATOM 722 C CA . PRO A 1 92 ? 4.364 4.561 -7.914 1.00 90.06 92 PRO A CA 1
ATOM 723 C C . PRO A 1 92 ? 4.744 5.967 -8.410 1.00 90.06 92 PRO A C 1
ATOM 725 O O . PRO A 1 92 ? 3.957 6.674 -9.040 1.00 90.06 92 PRO A O 1
ATOM 728 N N . GLY A 1 93 ? 5.978 6.369 -8.120 1.00 84.50 93 GLY A N 1
ATOM 729 C CA . GLY A 1 93 ? 6.559 7.658 -8.465 1.00 84.50 93 GLY A CA 1
ATOM 730 C C . GLY A 1 93 ? 6.940 7.704 -9.937 1.00 84.50 93 GLY A C 1
ATOM 731 O O . GLY A 1 93 ? 8.059 7.367 -10.305 1.00 84.50 93 GLY A O 1
ATOM 732 N N . ASP A 1 94 ? 5.996 8.103 -10.786 1.00 73.69 94 ASP A N 1
ATOM 733 C CA . ASP A 1 94 ? 6.240 8.399 -12.200 1.00 73.69 94 ASP A CA 1
ATOM 734 C C . ASP A 1 94 ? 5.221 9.446 -12.678 1.00 73.69 94 ASP A C 1
ATOM 736 O O . ASP A 1 94 ? 4.021 9.183 -12.742 1.00 73.69 94 ASP A O 1
ATOM 740 N N . SER A 1 95 ? 5.672 10.674 -12.948 1.00 56.12 95 SER A N 1
ATOM 741 C CA . SER A 1 95 ? 4.800 11.832 -13.200 1.00 56.12 95 SER A CA 1
ATOM 742 C C . SER A 1 95 ? 4.028 11.774 -14.516 1.00 56.12 95 SER A C 1
ATOM 744 O O . SER A 1 95 ? 3.056 12.507 -14.665 1.00 56.12 95 SER A O 1
ATOM 746 N N . GLU A 1 96 ? 4.434 10.939 -15.474 1.00 64.56 96 GLU A N 1
ATOM 747 C CA . GLU A 1 96 ? 3.846 10.965 -16.820 1.00 64.56 96 GLU A CA 1
ATOM 748 C C . GLU A 1 96 ? 2.691 9.975 -17.012 1.00 64.56 96 GLU A C 1
ATOM 750 O O . GLU A 1 96 ? 1.957 10.077 -17.995 1.00 64.56 96 GLU A O 1
ATOM 755 N N . LYS A 1 97 ? 2.525 8.998 -16.108 1.00 62.88 97 LYS A N 1
ATOM 756 C CA . LYS A 1 97 ? 1.576 7.886 -16.291 1.00 62.88 97 LYS A CA 1
ATOM 757 C C . LYS A 1 97 ? 0.962 7.361 -14.989 1.00 62.88 97 LYS A C 1
ATOM 759 O O . LYS A 1 97 ? 0.622 6.184 -14.939 1.00 62.88 97 LYS A O 1
ATOM 764 N N . ARG A 1 98 ? 0.834 8.193 -13.947 1.00 61.47 98 ARG A N 1
ATOM 765 C CA . ARG A 1 98 ? 0.292 7.772 -12.635 1.00 61.47 98 ARG A CA 1
ATOM 766 C C . ARG A 1 98 ? -1.022 7.012 -12.754 1.00 61.47 98 ARG A C 1
ATOM 768 O O . ARG A 1 98 ? -1.168 5.976 -12.119 1.00 61.47 98 ARG A O 1
ATOM 775 N N . ASP A 1 99 ? -1.908 7.497 -13.618 1.00 66.25 99 ASP A N 1
ATOM 776 C CA . ASP A 1 99 ? -3.237 6.920 -13.789 1.00 66.25 99 ASP A CA 1
ATOM 777 C C . ASP A 1 99 ? -3.155 5.507 -14.379 1.00 66.25 99 ASP A C 1
ATOM 779 O O . ASP A 1 99 ? -3.828 4.616 -13.894 1.00 66.25 99 ASP A O 1
ATOM 783 N N . ALA A 1 100 ? -2.215 5.221 -15.286 1.00 71.00 100 ALA A N 1
ATOM 784 C CA . ALA A 1 100 ? -2.114 3.917 -15.946 1.00 71.00 100 ALA A CA 1
ATOM 785 C C . ALA A 1 100 ? -1.586 2.773 -15.052 1.00 71.00 100 ALA A C 1
ATOM 787 O O . ALA A 1 100 ? -1.502 1.631 -15.518 1.00 71.00 100 ALA A O 1
ATOM 788 N N . TYR A 1 101 ? -1.182 3.054 -13.807 1.00 78.31 101 TYR A N 1
ATOM 789 C CA . TYR A 1 101 ? -0.626 2.053 -12.896 1.00 78.31 101 TYR A CA 1
ATOM 790 C C . TYR A 1 101 ? -1.553 1.754 -11.732 1.00 78.31 101 TYR A C 1
ATOM 792 O O . TYR A 1 101 ? -2.237 2.644 -11.228 1.00 78.31 101 TYR A O 1
ATOM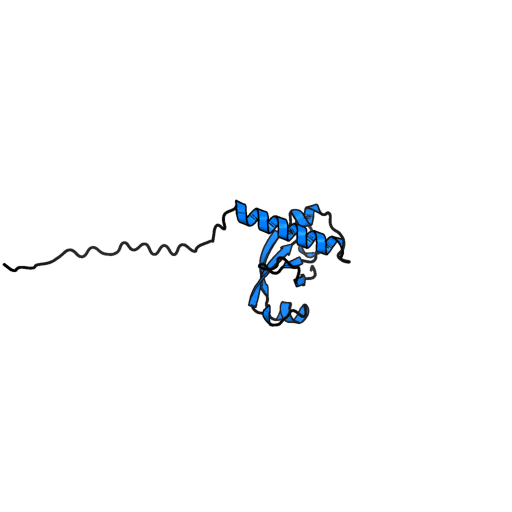 800 N N . PRO A 1 102 ? -1.556 0.493 -11.268 1.00 88.38 102 PRO A N 1
ATOM 801 C CA . PRO A 1 102 ? -2.318 0.161 -10.095 1.00 88.38 102 PRO A CA 1
ATOM 802 C C . PRO A 1 102 ? -1.762 0.891 -8.879 1.00 88.38 102 PRO A C 1
ATOM 804 O O . PRO A 1 102 ? -0.554 1.098 -8.732 1.00 88.38 102 PRO A O 1
ATOM 807 N N . THR A 1 103 ? -2.674 1.230 -7.986 1.00 91.81 103 THR A N 1
ATOM 808 C CA . THR A 1 103 ? -2.369 1.795 -6.681 1.00 91.81 103 THR A CA 1
ATOM 809 C C . THR A 1 103 ? -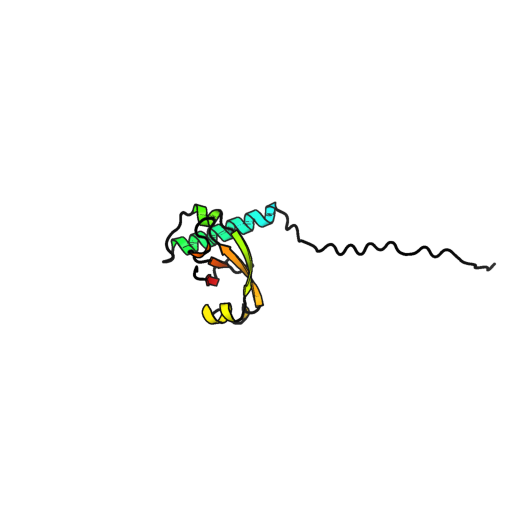2.571 0.720 -5.624 1.00 91.81 103 THR A C 1
ATOM 811 O O . THR A 1 103 ? -3.502 -0.079 -5.715 1.00 91.81 103 THR A O 1
ATOM 814 N N . ILE A 1 104 ? -1.703 0.676 -4.618 1.00 94.38 104 ILE A N 1
ATOM 815 C CA . ILE A 1 104 ? -1.707 -0.389 -3.612 1.00 94.38 104 ILE A CA 1
ATOM 816 C C . ILE A 1 104 ? -2.239 0.154 -2.292 1.00 94.38 104 ILE A C 1
ATOM 818 O O . ILE A 1 104 ? -1.779 1.195 -1.827 1.00 94.38 104 ILE A O 1
ATOM 822 N N . LEU A 1 105 ? -3.202 -0.543 -1.695 1.00 95.88 105 LEU A N 1
ATOM 823 C CA . LEU A 1 105 ? -3.719 -0.220 -0.369 1.00 95.88 105 LEU A CA 1
ATOM 824 C C . LEU A 1 105 ? -3.002 -1.062 0.682 1.00 95.88 105 LEU A C 1
ATOM 826 O O . LEU A 1 105 ? -2.838 -2.272 0.511 1.00 95.88 105 LEU A O 1
ATOM 830 N N . VAL A 1 106 ? -2.580 -0.411 1.759 1.00 96.88 106 VAL A N 1
ATOM 831 C CA . VAL A 1 106 ? -1.782 -0.983 2.840 1.00 96.88 106 VAL A CA 1
ATOM 832 C C . VAL A 1 106 ? -2.430 -0.648 4.175 1.00 96.88 106 VAL A C 1
ATOM 834 O O . VAL A 1 106 ? -2.775 0.505 4.438 1.00 96.88 106 VAL A O 1
ATOM 837 N N . ASP A 1 107 ? -2.566 -1.653 5.026 1.00 95.06 107 ASP A N 1
ATOM 838 C CA . ASP A 1 107 ? -3.003 -1.481 6.406 1.00 95.06 107 ASP A CA 1
ATOM 839 C C . ASP A 1 107 ? -1.903 -0.749 7.211 1.00 95.06 107 ASP A C 1
ATOM 841 O O . ASP A 1 107 ? -0.749 -1.189 7.206 1.00 95.06 107 ASP A O 1
ATOM 845 N N . PRO A 1 108 ? -2.198 0.388 7.867 1.00 92.88 108 PRO A N 1
ATOM 846 C CA . PRO A 1 108 ? -1.185 1.193 8.550 1.00 92.88 108 PRO A CA 1
ATOM 847 C C . PRO A 1 108 ? -0.587 0.512 9.790 1.00 92.88 108 PRO A C 1
ATOM 849 O O . PRO A 1 108 ? 0.555 0.816 10.152 1.00 92.88 108 PRO A O 1
ATOM 852 N N . ASP A 1 109 ? -1.326 -0.398 10.426 1.00 91.94 109 ASP A N 1
ATOM 853 C CA . ASP A 1 109 ? -0.918 -1.065 11.660 1.00 91.94 109 ASP A CA 1
ATOM 854 C C . ASP A 1 109 ? -0.056 -2.293 11.358 1.00 91.94 109 ASP A C 1
ATOM 856 O O . ASP A 1 109 ? 0.992 -2.500 11.982 1.00 91.94 109 ASP A O 1
ATOM 860 N N . THR A 1 110 ? -0.459 -3.094 10.368 1.00 94.12 110 THR A N 1
ATOM 861 C CA . THR A 1 110 ? 0.259 -4.322 9.986 1.00 94.12 110 THR A CA 1
ATOM 862 C C . THR A 1 110 ? 1.304 -4.093 8.893 1.00 94.12 110 THR A C 1
ATOM 864 O O . THR A 1 110 ? 2.270 -4.854 8.793 1.00 94.12 110 THR A O 1
ATOM 867 N N . GLN A 1 111 ? 1.171 -3.013 8.114 1.00 93.69 111 GLN A N 1
ATOM 868 C CA . GLN A 1 111 ? 1.975 -2.701 6.923 1.00 93.69 111 GLN A CA 1
ATOM 869 C C . GLN A 1 111 ? 1.829 -3.745 5.806 1.00 93.69 111 GLN A C 1
ATOM 871 O O . GLN A 1 111 ? 2.705 -3.855 4.938 1.00 93.69 111 GLN A O 1
ATOM 876 N N . GLU A 1 112 ? 0.743 -4.519 5.835 1.00 93.75 112 GLU A N 1
ATOM 877 C CA . GLU A 1 112 ? 0.415 -5.533 4.838 1.00 93.75 112 GLU A CA 1
ATOM 878 C C . GLU A 1 112 ? -0.422 -4.945 3.700 1.00 93.75 112 GLU A C 1
ATOM 880 O O . GLU A 1 112 ? -1.229 -4.035 3.891 1.00 93.75 112 GLU A O 1
ATOM 885 N N . VAL A 1 113 ? -0.221 -5.473 2.492 1.00 94.69 113 VAL A N 1
ATOM 886 C CA . VAL A 1 113 ? -1.023 -5.109 1.320 1.00 94.69 113 VAL A CA 1
ATOM 887 C C . VAL A 1 113 ? -2.401 -5.749 1.446 1.00 94.69 113 VAL A C 1
ATOM 889 O O . VAL A 1 113 ? -2.500 -6.973 1.501 1.00 94.69 113 VAL A O 1
ATOM 892 N N . ILE A 1 114 ? -3.447 -4.926 1.431 1.00 94.69 114 ILE A N 1
ATOM 893 C CA . ILE A 1 114 ? -4.839 -5.375 1.581 1.00 94.69 114 ILE A CA 1
ATOM 894 C C . ILE A 1 114 ? -5.616 -5.367 0.261 1.00 94.69 114 ILE A C 1
ATOM 896 O O . ILE A 1 114 ? -6.546 -6.150 0.100 1.00 94.69 114 ILE A O 1
ATOM 900 N N . ALA A 1 115 ? -5.241 -4.517 -0.703 1.00 93.88 115 ALA A N 1
ATOM 901 C CA . ALA A 1 115 ? -5.913 -4.443 -2.002 1.00 93.88 115 ALA A CA 1
ATOM 902 C C . ALA A 1 115 ? -5.055 -3.797 -3.095 1.00 93.88 115 ALA A C 1
ATOM 904 O O . ALA A 1 115 ? -4.098 -3.065 -2.825 1.00 93.88 115 ALA A O 1
ATOM 905 N N . VAL A 1 116 ? -5.451 -4.048 -4.347 1.00 93.25 116 VAL A N 1
ATOM 906 C CA . VAL A 1 116 ? -4.843 -3.485 -5.558 1.00 93.25 116 VAL A CA 1
ATOM 907 C C . VAL A 1 116 ? -5.930 -2.769 -6.351 1.00 93.25 116 VAL A C 1
ATOM 909 O O . VAL A 1 116 ? -6.791 -3.395 -6.966 1.00 93.25 116 VAL A O 1
ATOM 912 N N . LEU A 1 117 ? -5.883 -1.441 -6.358 1.00 90.69 117 LEU A N 1
ATOM 913 C CA . LEU A 1 117 ? -6.776 -0.631 -7.175 1.00 90.69 117 LEU A CA 1
ATOM 914 C C . LEU A 1 117 ? -6.197 -0.534 -8.582 1.00 90.69 117 LEU A C 1
ATOM 916 O O . LEU A 1 117 ? -5.030 -0.182 -8.741 1.00 90.69 117 LEU A O 1
ATOM 920 N N . ALA A 1 118 ? -6.995 -0.852 -9.599 1.00 84.19 118 ALA A N 1
ATOM 921 C CA . ALA A 1 118 ? -6.570 -0.704 -10.984 1.00 84.19 118 ALA A CA 1
ATOM 922 C C . ALA A 1 118 ? -6.265 0.768 -11.305 1.00 84.19 118 ALA A C 1
ATOM 924 O O . ALA A 1 118 ? -6.927 1.674 -10.796 1.00 84.19 118 ALA A O 1
ATOM 925 N N . GLY A 1 119 ? -5.264 0.977 -12.157 1.00 74.00 119 GLY A N 1
ATOM 926 C CA . GLY A 1 119 ? -5.052 2.266 -12.800 1.00 74.00 119 GLY A CA 1
ATOM 927 C C . GLY A 1 119 ? -6.148 2.560 -13.832 1.00 74.00 119 GLY A C 1
ATOM 928 O O . GLY A 1 119 ? -6.752 1.624 -14.364 1.00 74.00 119 GLY A O 1
ATOM 929 N N . TYR A 1 120 ? -6.388 3.839 -14.108 1.00 60.22 120 TYR A N 1
ATOM 930 C CA . TYR A 1 120 ? -7.327 4.355 -15.103 1.00 60.22 120 TYR A CA 1
ATOM 931 C C . TYR A 1 120 ? -6.624 4.930 -16.339 1.00 60.22 120 TYR A C 1
ATOM 933 O O . TYR A 1 120 ? -5.541 5.540 -16.209 1.00 60.22 120 TYR A O 1
#

Sequence (120 aa):
MKQLVILIVSILLVVVGCESTATEKNSNQGSAIDQKIRENVWSYVERSEIALREKEAWLTGEIEEKVIDEEIASHQNLDGDYLNETVLKVTPGDSEKRDAYPTILVDPDTQEVIAVLAGY

pLDDT: mean 78.07, std 19.44, range [36.25, 96.88]

Organism: NCBI:txid402384

Radius of gyration: 23.66 Å; chains: 1; bounding box: 31×59×76 Å

Foldseek 3Di:
DDDDDDDDDDDDDDPPPVPPCPPPPPVVVVLVLQQVLLVQVLVVCVPDPFDDDPSQQSNVWDKDKDFADPVNCVVFVADPVSHRPIWIKTFGRDVPFRQQGWIWTAHSVVSHTRGIHGGD

Secondary structure (DSSP, 8-state):
--------------------------HHHHHHHHHHHHHHHHHHHHTSSS-PPPHHHHHH-EEEEEEPPHHHHHHTT--GGGTT-EEEEEE-S-TT-STTS-EEEE-TTT--EEEEEPP-